Protein AF-A0A2M8UQR0-F1 (afdb_monomer_lite)

Secondary structure (DSSP, 8-state):
-----------HHHHHHHHHEEEPPGGGSS-SSTTSPPPEEETTS-HHHHHHHHHHHHHHHHHHHHHHTTS-TTT-HHHHHHHHHHHHHHHHHHHHHHHHHHHHHT-

Structure (mmCIF, N/CA/C/O backbone):
data_AF-A0A2M8UQR0-F1
#
_entry.id   AF-A0A2M8UQR0-F1
#
loop_
_atom_site.group_PDB
_atom_site.id
_atom_site.type_symbol
_atom_site.label_atom_id
_atom_site.label_alt_id
_atom_site.label_comp_id
_atom_site.label_asym_id
_atom_site.label_entity_id
_atom_site.label_seq_id
_atom_site.pdbx_PDB_ins_code
_atom_site.Cartn_x
_atom_site.Cartn_y
_atom_site.Cartn_z
_atom_site.occupancy
_atom_site.B_iso_or_equiv
_atom_site.auth_seq_id
_atom_site.auth_comp_id
_atom_site.auth_asym_id
_atom_site.auth_atom_id
_atom_site.pdbx_PDB_model_num
ATOM 1 N N . MET A 1 1 ? -52.672 -23.683 -9.242 1.00 41.66 1 MET A N 1
ATOM 2 C CA . MET A 1 1 ? -52.201 -23.062 -7.988 1.00 41.66 1 MET A CA 1
ATOM 3 C C . MET A 1 1 ? -50.885 -23.703 -7.596 1.00 41.66 1 MET A C 1
ATOM 5 O O . MET A 1 1 ? -50.887 -24.904 -7.367 1.00 41.66 1 MET A O 1
ATOM 9 N N . ALA A 1 2 ? -49.808 -22.916 -7.587 1.00 35.53 2 ALA A N 1
ATOM 10 C CA . ALA A 1 2 ? -48.627 -23.036 -6.725 1.00 35.53 2 ALA A CA 1
ATOM 11 C C . ALA A 1 2 ? -47.654 -21.920 -7.149 1.00 35.53 2 ALA A C 1
ATOM 13 O O . ALA A 1 2 ? -46.933 -22.067 -8.133 1.00 35.53 2 ALA A O 1
ATOM 14 N N . ASP A 1 3 ? -47.700 -20.785 -6.452 1.00 39.88 3 ASP A N 1
ATOM 15 C CA . ASP A 1 3 ? -46.727 -19.705 -6.611 1.00 39.88 3 ASP A CA 1
ATOM 16 C C . ASP A 1 3 ? -45.397 -20.133 -5.988 1.00 39.88 3 ASP A C 1
ATOM 18 O O . ASP A 1 3 ? -45.287 -20.301 -4.774 1.00 39.88 3 ASP A O 1
ATOM 22 N N . ALA A 1 4 ? -44.368 -20.294 -6.817 1.00 42.19 4 ALA A N 1
ATOM 23 C CA . ALA A 1 4 ? -42.993 -20.428 -6.358 1.00 42.19 4 ALA A CA 1
ATOM 24 C C . ALA A 1 4 ? -42.373 -19.030 -6.249 1.00 42.19 4 ALA A C 1
ATOM 26 O O . ALA A 1 4 ? -41.519 -18.643 -7.045 1.00 42.19 4 ALA A O 1
ATOM 27 N N . ASN A 1 5 ? -42.814 -18.263 -5.250 1.00 43.94 5 ASN A N 1
ATOM 28 C CA . ASN A 1 5 ? -42.061 -17.108 -4.775 1.00 43.94 5 ASN A CA 1
ATOM 29 C C . ASN A 1 5 ? -40.742 -17.635 -4.192 1.00 43.94 5 ASN A C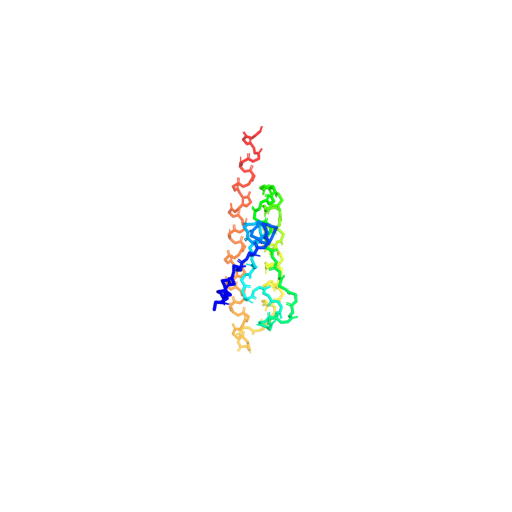 1
ATOM 31 O O . ASN A 1 5 ? -40.670 -18.047 -3.036 1.00 43.94 5 ASN A O 1
ATOM 35 N N . HIS A 1 6 ? -39.703 -17.677 -5.026 1.00 37.94 6 HIS A N 1
ATOM 36 C CA . HIS A 1 6 ? -38.319 -17.822 -4.600 1.00 37.94 6 HIS A CA 1
ATOM 37 C C . HIS A 1 6 ? -37.928 -16.571 -3.813 1.00 37.94 6 HIS A C 1
ATOM 39 O O . HIS A 1 6 ? -37.337 -15.628 -4.334 1.00 37.94 6 HIS A O 1
ATOM 45 N N . THR A 1 7 ? -38.273 -16.553 -2.529 1.00 44.12 7 THR A N 1
ATOM 46 C CA . THR A 1 7 ? -37.627 -15.679 -1.563 1.00 44.12 7 THR A CA 1
ATOM 47 C C . THR A 1 7 ? -36.176 -16.132 -1.438 1.00 44.12 7 THR A C 1
ATOM 49 O O . THR A 1 7 ? -35.844 -17.060 -0.704 1.00 44.12 7 THR A O 1
ATOM 52 N N . SER A 1 8 ? -35.290 -15.471 -2.185 1.00 50.91 8 SER A N 1
ATOM 53 C CA . SER A 1 8 ? -33.848 -15.483 -1.950 1.00 50.91 8 SER A CA 1
ATOM 54 C C . SER A 1 8 ? -33.564 -14.859 -0.580 1.00 50.91 8 SER A C 1
ATOM 56 O O . SER A 1 8 ? -33.167 -13.699 -0.461 1.00 50.91 8 SER A O 1
ATOM 58 N N . HIS A 1 9 ? -33.804 -15.625 0.481 1.00 50.47 9 HIS A N 1
ATOM 59 C CA . HIS A 1 9 ? -33.282 -15.341 1.805 1.00 50.47 9 HIS A CA 1
ATOM 60 C C . HIS A 1 9 ? -31.775 -15.594 1.762 1.00 50.47 9 HIS A C 1
ATOM 62 O O . HIS A 1 9 ? -31.305 -16.685 2.067 1.00 50.47 9 HIS A O 1
ATOM 68 N N . THR A 1 10 ? -31.012 -14.579 1.355 1.00 51.22 10 THR A N 1
ATOM 69 C CA . THR A 1 10 ? -29.596 -14.495 1.728 1.00 51.22 10 THR A CA 1
ATOM 70 C C . THR A 1 10 ? -29.540 -14.573 3.247 1.00 51.22 10 THR A C 1
ATOM 72 O O . THR A 1 10 ? -30.213 -13.795 3.935 1.00 51.22 10 THR A O 1
ATOM 75 N N . ALA A 1 11 ? -28.825 -15.569 3.768 1.00 51.06 11 ALA A N 1
ATOM 76 C CA . ALA A 1 11 ? -28.781 -15.832 5.196 1.00 51.06 11 ALA A CA 1
ATOM 77 C C . ALA A 1 11 ? -28.300 -14.565 5.937 1.00 51.06 11 ALA A C 1
ATOM 79 O O . ALA A 1 11 ? -27.418 -13.863 5.433 1.00 51.06 11 ALA A O 1
ATOM 80 N N . PRO A 1 12 ? -28.833 -14.247 7.132 1.00 56.78 12 PRO A N 1
ATOM 81 C CA . PRO A 1 12 ? -28.466 -13.032 7.872 1.00 56.78 12 PRO A CA 1
ATOM 82 C C . PRO A 1 12 ? -26.951 -12.882 8.085 1.00 56.78 12 PRO A C 1
ATOM 84 O O . PRO A 1 12 ? -26.418 -11.776 8.107 1.00 56.78 12 PRO A O 1
ATOM 87 N N . THR A 1 13 ? -26.249 -14.007 8.202 1.00 56.81 13 THR A N 1
ATOM 88 C CA . THR A 1 13 ? -24.793 -14.100 8.328 1.00 56.81 13 THR A CA 1
ATOM 89 C C . THR A 1 13 ? -24.038 -13.684 7.067 1.00 56.81 13 THR A C 1
ATOM 91 O O . THR A 1 13 ? -22.991 -13.058 7.188 1.00 56.81 13 THR A O 1
ATOM 94 N N . GLU A 1 14 ? -24.549 -13.964 5.867 1.00 57.78 14 GLU A N 1
ATOM 95 C CA . GLU A 1 14 ? -23.898 -13.558 4.612 1.00 57.78 14 GLU A CA 1
ATOM 96 C C . GLU A 1 14 ? -23.987 -12.048 4.394 1.00 57.78 14 GLU A C 1
ATOM 98 O O . GLU A 1 14 ? -22.995 -11.426 4.022 1.00 57.78 14 GLU A O 1
ATOM 103 N N . ARG A 1 15 ? -25.138 -11.436 4.707 1.00 59.16 15 ARG A N 1
ATOM 104 C CA . ARG A 1 15 ? -25.298 -9.973 4.642 1.00 59.16 15 ARG A CA 1
ATOM 105 C C . ARG A 1 15 ? -24.393 -9.258 5.639 1.00 59.16 15 ARG A C 1
ATOM 107 O O . ARG A 1 15 ? -23.702 -8.318 5.270 1.00 59.16 15 ARG A O 1
ATOM 114 N N . ARG A 1 16 ? -24.324 -9.759 6.874 1.00 59.97 16 ARG A N 1
ATOM 115 C CA . ARG A 1 16 ? -23.466 -9.184 7.918 1.00 59.97 16 ARG A CA 1
ATOM 116 C C . ARG A 1 16 ? -21.975 -9.315 7.591 1.00 59.97 16 ARG A C 1
ATOM 118 O O . ARG A 1 16 ? -21.191 -8.424 7.896 1.00 59.97 16 ARG A O 1
ATOM 125 N N . ASN A 1 17 ? -21.576 -10.411 6.945 1.00 60.94 17 ASN A N 1
ATOM 126 C CA . ASN A 1 17 ? -20.203 -10.578 6.470 1.00 60.94 17 ASN A CA 1
ATOM 127 C C . ASN A 1 17 ? -19.885 -9.663 5.280 1.00 60.94 17 ASN A C 1
ATOM 129 O O . ASN A 1 17 ? -18.769 -9.160 5.209 1.00 60.94 17 ASN A O 1
ATOM 133 N N . ALA A 1 18 ? -20.848 -9.408 4.389 1.00 63.94 18 ALA A N 1
ATOM 134 C CA . ALA A 1 18 ? -20.679 -8.472 3.277 1.00 63.94 18 ALA A CA 1
ATOM 135 C C . ALA A 1 18 ? -20.525 -7.009 3.736 1.00 63.94 18 ALA A C 1
ATOM 137 O O . ALA A 1 18 ? -19.864 -6.229 3.061 1.00 63.94 18 ALA A O 1
ATOM 138 N N . GLU A 1 19 ? -21.104 -6.644 4.884 1.00 70.31 19 GLU A N 1
ATOM 139 C CA . GLU A 1 19 ? -20.949 -5.311 5.489 1.00 70.31 19 GLU A CA 1
ATOM 140 C C . GLU A 1 19 ? -19.607 -5.148 6.222 1.00 70.31 19 GLU A C 1
ATOM 142 O O . GLU A 1 19 ? -19.009 -4.076 6.195 1.00 70.31 19 GLU A O 1
ATOM 147 N N . ARG A 1 20 ? -19.108 -6.221 6.850 1.00 82.12 20 ARG A N 1
ATOM 148 C CA . ARG A 1 20 ? -17.866 -6.207 7.638 1.00 82.12 20 ARG A CA 1
ATOM 149 C C . ARG A 1 20 ? -16.596 -6.345 6.797 1.00 82.12 20 ARG A C 1
ATOM 151 O O . ARG A 1 20 ? -15.548 -5.797 7.151 1.00 82.12 20 ARG A O 1
ATOM 158 N N . PHE A 1 21 ? -16.665 -7.129 5.724 1.00 83.75 21 PHE A N 1
ATOM 159 C CA . PHE A 1 21 ? -15.515 -7.494 4.909 1.00 83.75 21 PHE A CA 1
ATOM 160 C C . PHE A 1 21 ? -15.647 -6.936 3.494 1.00 83.75 21 PHE A C 1
ATOM 162 O O . PHE A 1 21 ? -16.421 -7.437 2.681 1.00 83.75 21 PHE A O 1
ATOM 169 N N . THR A 1 22 ? -14.828 -5.939 3.175 1.00 84.12 22 THR A N 1
ATOM 170 C CA . THR A 1 22 ? -14.779 -5.339 1.839 1.00 84.12 22 THR A CA 1
ATOM 171 C C . THR A 1 22 ? -13.743 -6.078 0.996 1.00 84.12 22 THR A C 1
ATOM 173 O O . THR A 1 22 ? -12.600 -6.199 1.437 1.00 84.12 22 THR A O 1
ATOM 176 N N . PRO A 1 23 ? -14.072 -6.589 -0.202 1.00 79.06 23 PRO A N 1
ATOM 177 C CA . PRO A 1 23 ? -13.064 -7.198 -1.066 1.00 79.06 23 PRO A CA 1
ATOM 178 C C . PRO A 1 23 ? -11.982 -6.168 -1.413 1.00 79.06 23 PRO A C 1
ATOM 180 O O . PRO A 1 23 ? -12.294 -5.007 -1.684 1.00 79.06 23 PRO A O 1
ATOM 183 N N . LEU A 1 24 ? -10.709 -6.576 -1.402 1.00 76.12 24 LEU A N 1
ATOM 184 C CA . LEU A 1 24 ? -9.646 -5.715 -1.926 1.00 76.12 24 LEU A CA 1
ATOM 185 C C . LEU A 1 24 ? -9.841 -5.509 -3.432 1.00 76.12 24 LEU A C 1
ATOM 187 O O . LEU A 1 24 ? -10.409 -6.371 -4.110 1.00 76.12 24 LEU A O 1
ATOM 191 N N . ASP A 1 25 ? -9.331 -4.387 -3.943 1.00 77.44 25 ASP A N 1
ATOM 192 C CA . ASP A 1 25 ? -9.381 -4.059 -5.367 1.00 77.44 25 ASP A CA 1
ATOM 193 C C . ASP A 1 25 ? -8.844 -5.211 -6.230 1.00 77.44 25 ASP A C 1
ATOM 195 O O . ASP A 1 25 ? -7.901 -5.901 -5.836 1.00 77.44 25 ASP A O 1
ATOM 199 N N . ALA A 1 26 ? -9.428 -5.412 -7.414 1.00 68.38 26 ALA A N 1
ATOM 200 C CA . ALA A 1 26 ? -9.063 -6.498 -8.321 1.00 68.38 26 ALA A CA 1
ATOM 201 C C . ALA A 1 26 ? -7.566 -6.505 -8.679 1.00 68.38 26 ALA A C 1
ATOM 203 O O . ALA A 1 26 ? -6.991 -7.580 -8.835 1.00 68.38 26 ALA A O 1
ATOM 204 N N . ALA A 1 27 ? -6.913 -5.339 -8.745 1.00 69.00 27 ALA A N 1
ATOM 205 C CA . ALA A 1 27 ? -5.472 -5.231 -8.977 1.00 69.00 27 ALA A CA 1
ATOM 206 C C . ALA A 1 27 ? -4.623 -5.709 -7.784 1.00 69.00 27 ALA A C 1
ATOM 208 O O . ALA A 1 27 ? -3.459 -6.061 -7.953 1.00 69.00 27 ALA A O 1
ATOM 209 N N . SER A 1 28 ? -5.200 -5.737 -6.580 1.00 67.25 28 SER A N 1
ATOM 210 C CA . SER A 1 28 ? -4.578 -6.275 -5.362 1.00 67.25 28 SER A CA 1
ATOM 211 C C . SER A 1 28 ? -4.859 -7.768 -5.162 1.00 67.25 28 SER A C 1
ATOM 213 O O . SER A 1 28 ? -4.323 -8.379 -4.237 1.00 67.25 28 SER A O 1
ATOM 215 N N . GLN A 1 29 ? -5.704 -8.368 -6.003 1.00 76.56 29 GLN A N 1
ATOM 216 C CA . GLN A 1 29 ? -5.969 -9.799 -5.975 1.00 76.56 29 GLN A CA 1
ATOM 217 C C . GLN A 1 29 ? -4.907 -10.526 -6.803 1.00 76.56 29 GLN A C 1
ATOM 219 O O . GLN A 1 29 ? -4.618 -10.156 -7.937 1.00 76.56 29 GLN A O 1
ATOM 224 N N . HIS A 1 30 ? -4.380 -11.636 -6.282 1.00 62.84 30 HIS A N 1
ATOM 225 C CA . HIS A 1 30 ? -3.471 -12.516 -7.034 1.00 62.84 30 HIS A CA 1
ATOM 226 C C . HIS A 1 30 ? -4.133 -13.078 -8.315 1.00 62.84 30 HIS A C 1
ATOM 228 O O . HIS A 1 30 ? -3.470 -13.616 -9.200 1.00 62.84 30 HIS A O 1
ATOM 234 N N . SER A 1 31 ? -5.463 -13.009 -8.427 1.00 59.84 31 SER A N 1
ATOM 235 C CA . SER A 1 31 ? -6.206 -13.588 -9.535 1.00 59.84 31 SER A CA 1
ATOM 236 C C . SER A 1 31 ? -7.490 -12.826 -9.836 1.00 59.84 31 SER A C 1
ATOM 238 O O . SER A 1 31 ? -8.347 -12.678 -8.974 1.00 59.84 31 SER A O 1
ATOM 240 N N . ILE A 1 32 ? -7.672 -12.495 -11.114 1.00 60.62 32 ILE A N 1
ATOM 241 C CA . ILE A 1 32 ? -8.927 -11.982 -11.690 1.00 60.62 32 ILE A CA 1
ATOM 242 C C . ILE A 1 32 ? -9.964 -13.116 -11.862 1.00 60.62 32 ILE A C 1
ATOM 244 O O . ILE A 1 32 ? -11.140 -12.880 -12.124 1.00 60.62 32 ILE A O 1
ATOM 248 N N . ASN A 1 33 ? -9.535 -14.378 -11.743 1.00 61.03 33 ASN A N 1
ATOM 249 C CA . ASN A 1 33 ? -10.393 -15.548 -11.896 1.00 61.03 33 ASN A CA 1
ATOM 250 C C . ASN A 1 33 ? -11.241 -15.773 -10.622 1.00 61.03 33 ASN A C 1
ATOM 252 O O . ASN A 1 33 ? -10.657 -15.980 -9.553 1.00 61.03 33 ASN A O 1
ATOM 256 N N . PRO A 1 34 ? -12.585 -15.810 -10.720 1.00 57.66 34 PRO A N 1
ATOM 257 C CA . PRO A 1 34 ? -13.501 -15.892 -9.573 1.00 57.66 34 PRO A CA 1
ATOM 258 C C . PRO A 1 34 ? -13.441 -17.208 -8.782 1.00 57.66 34 PRO A C 1
ATOM 260 O O . PRO A 1 34 ? -14.095 -17.331 -7.752 1.00 57.66 34 PRO A O 1
ATOM 263 N N . ARG A 1 35 ? -12.687 -18.214 -9.249 1.00 62.06 35 ARG A N 1
ATOM 264 C CA . ARG A 1 35 ? -12.490 -19.485 -8.526 1.00 62.06 35 ARG A CA 1
ATOM 265 C C . ARG A 1 35 ? -11.340 -19.458 -7.517 1.00 62.06 35 ARG A C 1
ATOM 267 O O . ARG A 1 35 ? -11.177 -20.424 -6.779 1.00 62.06 35 ARG A O 1
ATOM 274 N N . ASN A 1 36 ? -10.548 -18.389 -7.496 1.00 6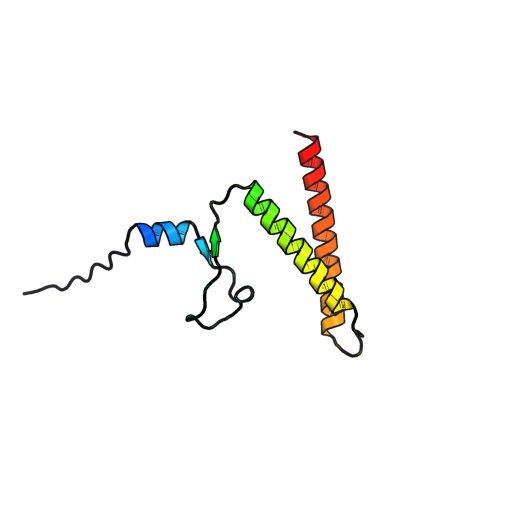6.75 36 ASN A N 1
ATOM 275 C CA . ASN A 1 36 ? -9.437 -18.242 -6.562 1.00 66.75 36 ASN A CA 1
ATOM 276 C C . ASN A 1 36 ? -9.868 -17.478 -5.307 1.00 66.75 36 ASN A C 1
ATOM 278 O O . ASN A 1 36 ? -10.822 -16.700 -5.333 1.00 66.75 36 ASN A O 1
ATOM 282 N N . ALA A 1 37 ? -9.160 -17.719 -4.201 1.00 70.50 37 ALA A N 1
ATOM 283 C CA . ALA A 1 37 ? -9.426 -17.048 -2.936 1.00 70.50 37 ALA A CA 1
ATOM 284 C C . ALA A 1 37 ? -9.379 -15.521 -3.123 1.00 70.50 37 ALA A C 1
ATOM 286 O O . ALA A 1 37 ? -8.359 -14.974 -3.542 1.00 70.50 37 ALA A O 1
ATOM 287 N N . THR A 1 38 ? -10.497 -14.853 -2.832 1.00 75.06 38 THR A N 1
ATOM 288 C CA . THR A 1 38 ? -10.584 -13.389 -2.809 1.00 75.06 38 THR A CA 1
ATOM 289 C C . THR A 1 38 ? -10.112 -12.896 -1.448 1.00 75.06 38 THR A C 1
ATOM 291 O O . THR A 1 38 ? -10.554 -13.396 -0.413 1.00 75.06 38 THR A O 1
ATOM 294 N N . LEU A 1 39 ? -9.197 -11.932 -1.441 1.00 77.62 39 LEU A N 1
ATOM 295 C CA . LEU A 1 39 ? -8.735 -11.264 -0.231 1.00 77.62 39 LEU A CA 1
ATOM 296 C C . LEU A 1 39 ? -9.719 -10.164 0.169 1.00 77.62 39 LEU A C 1
ATOM 298 O O . LEU A 1 39 ? -10.155 -9.376 -0.674 1.00 77.62 39 LEU A O 1
ATOM 302 N N . TYR A 1 40 ? -10.014 -10.082 1.464 1.00 82.06 40 TYR A N 1
ATOM 303 C CA . TYR A 1 40 ? -10.934 -9.104 2.038 1.00 82.06 40 TYR A CA 1
ATOM 304 C C . TYR A 1 40 ? -10.251 -8.257 3.118 1.00 82.06 40 TYR A C 1
ATOM 306 O O . TYR A 1 40 ? -9.414 -8.744 3.879 1.00 82.06 40 TYR A O 1
ATOM 314 N N . LEU A 1 41 ? -10.649 -6.990 3.208 1.00 82.69 41 LEU A N 1
ATOM 315 C CA . LEU A 1 41 ? -10.357 -6.065 4.295 1.00 82.69 41 LEU A CA 1
ATOM 316 C C . LEU A 1 41 ? -11.472 -6.147 5.342 1.00 82.69 41 LEU A C 1
ATOM 318 O O . LEU A 1 41 ? -12.632 -5.913 5.020 1.00 82.69 41 LEU A O 1
ATOM 322 N N . ASN A 1 42 ? -11.129 -6.419 6.599 1.00 86.38 42 ASN A N 1
ATOM 323 C CA . ASN A 1 42 ? -12.064 -6.275 7.716 1.00 86.38 42 ASN A CA 1
ATOM 324 C C . ASN A 1 42 ? -12.173 -4.791 8.101 1.00 86.38 42 ASN A C 1
ATOM 326 O O . ASN A 1 42 ? -11.332 -4.303 8.854 1.00 86.38 42 ASN A O 1
ATOM 330 N N . ALA A 1 43 ? -13.177 -4.080 7.590 1.00 79.44 43 ALA A N 1
ATOM 331 C CA . ALA A 1 43 ? -13.338 -2.642 7.824 1.00 79.44 43 ALA A CA 1
ATOM 332 C C . ALA A 1 43 ? -13.719 -2.305 9.280 1.00 79.44 43 ALA A C 1
ATOM 334 O O . ALA A 1 43 ? -13.518 -1.180 9.723 1.00 79.44 43 ALA A O 1
ATOM 335 N N . GLU A 1 44 ? -14.216 -3.287 10.037 1.00 86.25 44 GLU A N 1
ATOM 336 C CA . GLU A 1 44 ? -14.543 -3.150 11.463 1.00 86.25 44 GLU A CA 1
ATOM 337 C C . GLU A 1 44 ? -13.376 -3.520 12.396 1.00 86.25 44 GLU A C 1
ATOM 339 O O . GLU A 1 44 ? -13.561 -3.655 13.607 1.00 86.25 44 GLU A O 1
ATOM 344 N N . ALA A 1 45 ? -12.171 -3.764 11.867 1.00 84.50 45 ALA A N 1
ATOM 345 C CA . ALA A 1 45 ? -11.007 -3.944 12.728 1.00 84.50 45 ALA A CA 1
ATOM 346 C C . ALA A 1 45 ? -10.752 -2.671 13.565 1.00 84.50 45 ALA A C 1
ATOM 348 O O . ALA A 1 45 ? -11.072 -1.567 13.115 1.00 84.50 45 ALA A O 1
ATOM 349 N N . PRO A 1 46 ? -10.178 -2.798 14.779 1.00 88.50 46 PRO A N 1
ATOM 350 C CA . PRO A 1 46 ? -9.786 -1.637 15.571 1.00 88.50 46 PRO A CA 1
ATOM 351 C C . PRO A 1 46 ? -8.932 -0.675 14.743 1.00 88.50 46 PRO A C 1
ATOM 353 O O . PRO A 1 46 ? -8.087 -1.125 13.968 1.00 88.50 46 PRO A O 1
ATOM 356 N N . ALA A 1 47 ? -9.141 0.631 14.923 1.00 81.38 47 ALA A N 1
ATOM 357 C CA . ALA A 1 47 ? -8.465 1.656 14.129 1.00 81.38 47 ALA A CA 1
ATOM 358 C C . ALA A 1 47 ? -6.940 1.472 14.135 1.00 81.38 47 ALA A C 1
ATOM 360 O O . ALA A 1 47 ? -6.335 1.480 13.071 1.00 81.38 47 ALA A O 1
ATOM 361 N N . ASP A 1 48 ? -6.346 1.204 15.300 1.00 81.81 48 ASP A N 1
ATOM 362 C CA . ASP A 1 48 ? -4.901 0.984 15.436 1.00 81.81 48 ASP A CA 1
ATOM 363 C C . ASP A 1 48 ? -4.423 -0.206 14.586 1.00 81.81 48 ASP A C 1
ATOM 365 O O . ASP A 1 48 ? -3.456 -0.090 13.846 1.00 81.81 48 ASP A O 1
ATOM 369 N N . ALA A 1 49 ? -5.173 -1.313 14.561 1.00 79.44 49 ALA A N 1
ATOM 370 C CA . ALA A 1 49 ? -4.838 -2.472 13.730 1.00 79.44 49 ALA A CA 1
ATOM 371 C C . ALA A 1 49 ? -4.971 -2.188 12.220 1.00 79.44 49 ALA A C 1
ATOM 373 O O . ALA A 1 49 ? -4.241 -2.766 11.412 1.00 79.44 49 ALA A O 1
ATOM 374 N N . LEU A 1 50 ? -5.906 -1.316 11.820 1.00 78.88 50 LEU A N 1
ATOM 375 C CA . LEU A 1 50 ? -6.017 -0.852 10.434 1.00 78.88 50 LEU A CA 1
ATOM 376 C C . LEU A 1 50 ? -4.842 0.056 10.056 1.00 78.88 50 LEU A C 1
ATOM 378 O O . LEU A 1 50 ? -4.324 -0.073 8.945 1.00 78.88 50 LEU A O 1
ATOM 382 N N . TYR A 1 51 ? -4.418 0.934 10.969 1.00 81.62 51 TYR A N 1
ATOM 383 C CA . TYR A 1 51 ? -3.261 1.806 10.778 1.00 81.62 51 TYR A CA 1
ATOM 384 C C . TYR A 1 51 ? -1.967 1.002 10.670 1.00 81.62 51 TYR A C 1
ATOM 386 O O . TYR A 1 51 ? -1.287 1.130 9.655 1.00 81.62 51 TYR A O 1
ATOM 394 N N . ASP A 1 52 ? -1.691 0.098 11.612 1.00 82.38 52 ASP A N 1
ATOM 395 C CA . ASP A 1 52 ? -0.505 -0.767 11.593 1.00 82.38 52 ASP A CA 1
ATOM 396 C C . ASP A 1 52 ? -0.413 -1.566 10.282 1.00 82.38 52 ASP A C 1
ATOM 398 O O . ASP A 1 52 ? 0.643 -1.669 9.651 1.00 82.38 52 ASP A O 1
ATOM 402 N N . ALA A 1 53 ? -1.544 -2.111 9.820 1.00 79.88 53 ALA A N 1
ATOM 403 C CA . ALA A 1 53 ? -1.603 -2.855 8.567 1.00 79.88 53 ALA A CA 1
ATOM 404 C C . ALA A 1 53 ? -1.357 -1.967 7.334 1.00 79.88 53 ALA A C 1
ATOM 406 O O . ALA A 1 53 ? -0.770 -2.431 6.351 1.00 79.88 53 ALA A O 1
ATOM 407 N N . ALA A 1 54 ? -1.820 -0.714 7.350 1.00 83.06 54 ALA A N 1
ATOM 408 C CA . ALA A 1 54 ? -1.563 0.246 6.280 1.00 83.06 54 ALA A CA 1
ATOM 409 C C . ALA A 1 54 ? -0.086 0.672 6.252 1.00 83.06 54 ALA A C 1
ATOM 411 O O . ALA A 1 54 ? 0.523 0.672 5.182 1.00 83.06 54 ALA A O 1
ATOM 412 N N . GLU A 1 55 ? 0.494 0.949 7.420 1.00 85.25 55 GLU A N 1
ATOM 413 C CA . GLU A 1 55 ? 1.911 1.270 7.622 1.00 85.25 55 GLU A CA 1
ATOM 414 C C . GLU A 1 55 ? 2.816 0.151 7.099 1.00 85.25 55 GLU A C 1
ATOM 416 O O . GLU A 1 55 ? 3.668 0.394 6.240 1.00 85.25 55 GLU A O 1
ATOM 421 N N . TYR A 1 56 ? 2.553 -1.098 7.493 1.00 81.38 56 TYR A N 1
ATOM 422 C CA . TYR A 1 56 ? 3.310 -2.252 7.007 1.00 81.38 56 TYR A CA 1
ATOM 423 C C . TYR A 1 56 ? 3.259 -2.390 5.476 1.00 81.38 56 TYR A C 1
ATOM 425 O O . TYR A 1 56 ? 4.288 -2.569 4.824 1.00 81.38 56 TYR A O 1
ATOM 433 N N . ARG A 1 57 ? 2.067 -2.271 4.872 1.00 81.00 57 ARG A N 1
ATOM 434 C CA . ARG A 1 57 ? 1.898 -2.390 3.412 1.00 81.00 57 ARG A CA 1
ATOM 435 C C . ARG A 1 57 ? 2.602 -1.273 2.648 1.00 81.00 57 ARG A C 1
ATOM 437 O O . ARG A 1 57 ? 3.171 -1.535 1.589 1.00 81.00 57 ARG A O 1
ATOM 444 N N . LEU A 1 58 ? 2.565 -0.045 3.165 1.00 84.69 58 LEU A N 1
ATOM 445 C CA . LEU A 1 58 ? 3.250 1.089 2.553 1.00 84.69 58 LEU A CA 1
ATOM 446 C C . LEU A 1 58 ? 4.772 0.913 2.617 1.00 84.69 58 LEU A C 1
ATOM 448 O O . LEU A 1 58 ? 5.449 1.133 1.612 1.00 84.69 58 LEU A O 1
ATOM 452 N N . MET A 1 59 ? 5.301 0.415 3.737 1.00 81.44 59 MET A N 1
ATOM 453 C CA . MET A 1 59 ? 6.717 0.063 3.855 1.00 81.44 59 MET A CA 1
ATOM 454 C C . MET A 1 59 ? 7.120 -1.013 2.831 1.00 81.44 59 MET A C 1
ATOM 456 O O . MET A 1 59 ? 8.086 -0.823 2.092 1.00 81.44 59 MET A O 1
ATOM 460 N N . SER A 1 60 ? 6.337 -2.091 2.691 1.00 78.06 60 SER A N 1
ATOM 461 C CA . SER A 1 60 ? 6.598 -3.132 1.682 1.00 78.06 60 SER A CA 1
ATOM 462 C C . SER A 1 60 ? 6.553 -2.602 0.241 1.00 78.06 60 SER A C 1
ATOM 464 O O . SER A 1 60 ? 7.340 -3.033 -0.602 1.00 78.06 60 SER A O 1
ATOM 466 N N . LEU A 1 61 ? 5.658 -1.654 -0.065 1.00 83.00 61 LEU A N 1
ATOM 467 C CA . LEU A 1 61 ? 5.614 -0.992 -1.373 1.00 83.00 61 LEU A CA 1
ATOM 468 C C . LEU A 1 61 ? 6.902 -0.200 -1.640 1.00 83.00 61 LEU A C 1
ATOM 470 O O . LEU A 1 61 ? 7.471 -0.301 -2.728 1.00 83.00 61 LEU A O 1
ATOM 474 N N . ILE A 1 62 ? 7.376 0.566 -0.656 1.00 82.56 62 ILE A N 1
ATOM 475 C CA . ILE A 1 62 ? 8.627 1.331 -0.748 1.00 82.56 62 ILE A CA 1
ATOM 476 C C . ILE A 1 62 ? 9.816 0.387 -0.974 1.00 82.56 62 ILE A C 1
ATOM 478 O O . ILE A 1 62 ? 10.646 0.643 -1.850 1.00 82.56 62 ILE A O 1
ATOM 482 N N . GLU A 1 63 ? 9.889 -0.732 -0.253 1.00 80.12 63 GLU A N 1
ATOM 483 C CA . GLU A 1 63 ? 10.933 -1.748 -0.439 1.00 80.12 63 GLU A CA 1
ATOM 484 C C . GLU A 1 63 ? 10.896 -2.362 -1.847 1.00 80.12 63 GLU A C 1
ATOM 486 O O . GLU A 1 63 ? 11.926 -2.436 -2.523 1.00 80.12 63 GLU A O 1
ATOM 491 N N . LEU A 1 64 ? 9.710 -2.739 -2.338 1.00 79.00 64 LEU A N 1
ATOM 492 C CA . LEU A 1 64 ? 9.534 -3.276 -3.689 1.00 79.00 64 LEU A CA 1
ATOM 493 C C . LEU A 1 64 ? 10.000 -2.277 -4.754 1.00 79.00 64 LEU A C 1
ATOM 495 O O . LEU A 1 64 ? 10.786 -2.625 -5.636 1.00 79.00 64 LEU A O 1
ATOM 499 N N . LEU A 1 65 ? 9.548 -1.027 -4.665 1.00 82.94 65 LEU A N 1
ATOM 500 C CA . LEU A 1 65 ? 9.939 0.029 -5.598 1.00 82.94 65 LEU A CA 1
ATOM 501 C C . LEU A 1 65 ? 11.446 0.323 -5.519 1.00 82.94 65 LEU A C 1
ATOM 503 O O . LEU A 1 65 ? 12.082 0.583 -6.541 1.00 82.94 65 LEU A O 1
ATOM 507 N N . THR A 1 66 ? 12.039 0.208 -4.328 1.00 81.38 66 THR A N 1
ATOM 508 C CA . THR A 1 66 ? 13.489 0.317 -4.112 1.00 81.38 66 THR A CA 1
ATOM 509 C C . THR A 1 66 ? 14.264 -0.807 -4.788 1.00 81.38 66 THR A C 1
ATOM 511 O O . THR A 1 66 ? 15.348 -0.563 -5.313 1.00 81.38 66 THR A O 1
ATOM 514 N N . THR A 1 67 ? 13.727 -2.022 -4.825 1.00 78.44 67 THR A N 1
ATOM 515 C CA . THR A 1 67 ? 14.322 -3.129 -5.584 1.00 78.44 67 THR A CA 1
ATOM 516 C C . THR A 1 67 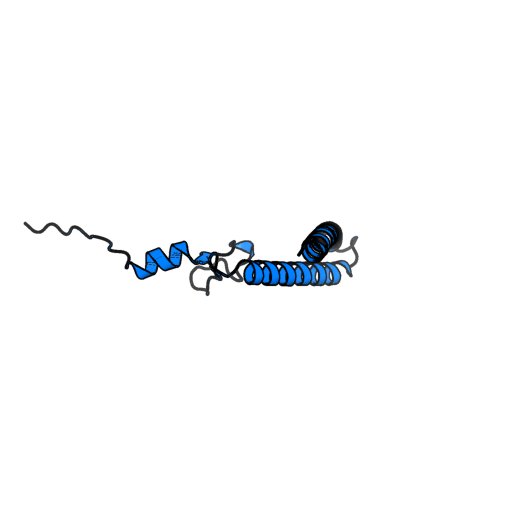? 14.176 -2.903 -7.087 1.00 78.44 67 THR A C 1
ATOM 518 O O . THR A 1 67 ? 15.155 -2.996 -7.826 1.00 78.44 67 THR A O 1
ATOM 521 N N . LEU A 1 68 ? 12.981 -2.524 -7.547 1.00 75.88 68 LEU A N 1
ATOM 522 C CA . LEU A 1 68 ? 12.704 -2.302 -8.969 1.00 75.88 68 LEU A CA 1
ATOM 523 C C . LEU A 1 68 ? 13.513 -1.139 -9.566 1.00 75.88 68 LEU A C 1
ATOM 525 O O . LEU A 1 68 ? 13.825 -1.159 -10.754 1.00 75.88 68 LEU A O 1
ATOM 529 N N . ARG A 1 69 ? 13.915 -0.144 -8.761 1.00 75.44 69 ARG A N 1
ATOM 530 C CA . ARG A 1 69 ? 14.717 0.997 -9.243 1.00 75.44 69 ARG A CA 1
ATOM 531 C C . ARG A 1 69 ? 16.149 0.641 -9.658 1.00 75.44 69 ARG A C 1
ATOM 533 O O . ARG A 1 69 ? 16.797 1.487 -10.276 1.00 75.44 69 ARG A O 1
ATOM 540 N N . GLN A 1 70 ? 16.657 -0.527 -9.246 1.00 74.06 70 GLN A N 1
ATOM 541 C CA . GLN A 1 70 ? 18.063 -0.924 -9.420 1.00 74.06 70 GLN A CA 1
ATOM 542 C C . GLN A 1 70 ? 18.416 -1.284 -10.872 1.00 74.06 70 GLN A C 1
ATOM 544 O O . GLN A 1 70 ? 19.592 -1.445 -11.184 1.00 74.06 70 GLN A O 1
ATOM 549 N N . GLY A 1 71 ? 17.425 -1.386 -11.763 1.00 70.62 71 GLY A N 1
ATOM 550 C CA . GLY A 1 71 ? 17.654 -1.567 -13.194 1.00 70.62 71 GLY A CA 1
ATOM 551 C C . GLY A 1 71 ? 18.026 -0.274 -13.931 1.00 70.62 71 GLY A C 1
ATOM 552 O O . GLY A 1 71 ? 17.843 0.845 -13.436 1.00 70.62 71 GLY A O 1
ATOM 553 N N . ASP A 1 72 ? 18.554 -0.446 -15.143 1.00 70.31 72 ASP A N 1
ATOM 554 C CA . ASP A 1 72 ? 18.890 0.651 -16.050 1.00 70.31 72 ASP A CA 1
ATOM 555 C C . ASP A 1 72 ? 17.600 1.274 -16.634 1.00 70.31 72 ASP A C 1
ATOM 557 O O . ASP A 1 72 ? 16.815 0.574 -17.283 1.00 70.31 72 ASP A O 1
ATOM 561 N N . PRO A 1 73 ? 17.347 2.574 -16.400 1.00 65.00 73 PRO A N 1
ATOM 562 C CA . PRO A 1 73 ? 16.143 3.261 -16.857 1.00 65.00 73 PRO A CA 1
ATOM 563 C C . PRO A 1 73 ? 16.091 3.437 -18.378 1.00 65.00 73 PRO A C 1
ATOM 565 O O . PRO A 1 73 ? 14.992 3.555 -18.913 1.00 65.00 73 PRO A O 1
ATOM 568 N N . GLU A 1 74 ? 17.236 3.412 -19.066 1.00 67.31 74 GLU A N 1
ATOM 569 C CA . GLU A 1 74 ? 17.312 3.479 -20.530 1.00 67.31 74 GLU A CA 1
ATOM 570 C C . GLU A 1 74 ? 16.943 2.132 -21.171 1.00 67.31 74 GLU A C 1
ATOM 572 O O . GLU A 1 74 ? 16.444 2.078 -22.293 1.00 67.31 74 GLU A O 1
ATOM 577 N N . LEU A 1 75 ? 17.144 1.030 -20.437 1.00 68.19 75 LEU A N 1
ATOM 578 C CA . LEU A 1 75 ? 16.809 -0.327 -20.882 1.00 68.19 75 LEU A CA 1
ATOM 579 C C . LEU A 1 75 ? 15.410 -0.770 -20.442 1.00 68.19 75 LEU A C 1
ATOM 581 O O . LEU A 1 75 ? 14.843 -1.680 -21.048 1.00 68.19 75 LEU A O 1
ATOM 585 N N . SER A 1 76 ? 14.839 -0.149 -19.404 1.00 69.69 76 SER A N 1
ATOM 586 C CA . SER A 1 76 ? 13.486 -0.456 -18.950 1.00 69.69 76 SER A CA 1
ATOM 587 C C . SER A 1 76 ? 12.738 0.777 -18.428 1.00 69.69 76 SER A C 1
ATOM 589 O O . SER A 1 76 ? 13.026 1.249 -17.322 1.00 69.69 76 SER A O 1
ATOM 591 N N . PRO A 1 77 ? 11.681 1.243 -19.125 1.00 70.44 77 PRO A N 1
ATOM 592 C CA . PRO A 1 77 ? 10.862 2.365 -18.659 1.00 70.44 77 PRO A CA 1
ATOM 593 C C . PRO A 1 77 ? 10.173 2.079 -17.315 1.00 70.44 77 PRO A C 1
ATOM 595 O O . PRO A 1 77 ? 9.826 3.010 -16.586 1.00 70.44 77 PRO A O 1
ATOM 598 N N . SER A 1 78 ? 10.036 0.802 -16.928 1.00 70.94 78 SER A N 1
ATOM 599 C CA . SER A 1 78 ? 9.551 0.425 -15.596 1.00 70.94 78 SER A CA 1
ATOM 600 C C . SER A 1 78 ? 10.464 0.924 -14.474 1.00 70.94 78 SER A C 1
ATOM 602 O O . SER A 1 78 ? 9.957 1.288 -13.421 1.00 70.94 78 SER A O 1
ATOM 604 N N . CYS A 1 79 ? 11.779 1.039 -14.694 1.00 70.94 79 CYS A N 1
ATOM 605 C CA . CYS A 1 79 ? 12.710 1.553 -13.686 1.00 70.94 79 CYS A CA 1
ATOM 606 C C . CYS A 1 79 ? 12.501 3.051 -13.434 1.00 70.94 79 CYS A C 1
ATOM 608 O O . CYS A 1 79 ? 12.558 3.493 -12.285 1.00 70.94 79 CYS A O 1
ATOM 610 N N . ALA A 1 80 ? 12.213 3.833 -14.481 1.00 69.50 80 ALA A N 1
ATOM 611 C CA . ALA A 1 80 ? 11.881 5.250 -14.344 1.00 69.50 80 ALA A CA 1
ATOM 612 C C . ALA A 1 80 ? 10.563 5.442 -13.574 1.00 69.50 80 ALA A C 1
ATOM 614 O O . ALA A 1 80 ? 10.519 6.206 -12.610 1.00 69.50 80 ALA A O 1
ATOM 615 N N . VAL A 1 81 ? 9.521 4.678 -13.926 1.00 76.56 81 VAL A N 1
ATOM 616 C CA . VAL A 1 81 ? 8.227 4.704 -13.222 1.00 76.56 81 VAL A CA 1
ATOM 617 C C . VAL A 1 81 ? 8.382 4.267 -11.762 1.00 76.56 81 VAL A C 1
ATOM 619 O O . VAL A 1 81 ? 7.882 4.946 -10.867 1.00 76.56 81 VAL A O 1
ATOM 622 N N . SER A 1 82 ? 9.131 3.194 -11.487 1.00 79.81 82 SER A N 1
ATOM 623 C CA . SER A 1 82 ? 9.390 2.736 -10.118 1.00 79.81 82 SER A CA 1
ATOM 624 C C . SER A 1 82 ? 10.134 3.774 -9.279 1.00 79.81 82 SER A C 1
ATOM 626 O O . SER A 1 82 ? 9.820 3.919 -8.102 1.00 79.81 82 SER A O 1
ATOM 628 N N . ARG A 1 83 ? 11.066 4.545 -9.861 1.00 77.38 83 ARG A N 1
ATOM 629 C CA . ARG A 1 83 ? 11.727 5.659 -9.155 1.00 77.38 83 ARG A CA 1
ATOM 630 C C . ARG A 1 83 ? 10.755 6.774 -8.799 1.00 77.38 83 ARG A C 1
ATOM 632 O O . ARG A 1 83 ? 10.761 7.217 -7.656 1.00 77.38 83 ARG A O 1
ATOM 639 N N . SER A 1 84 ?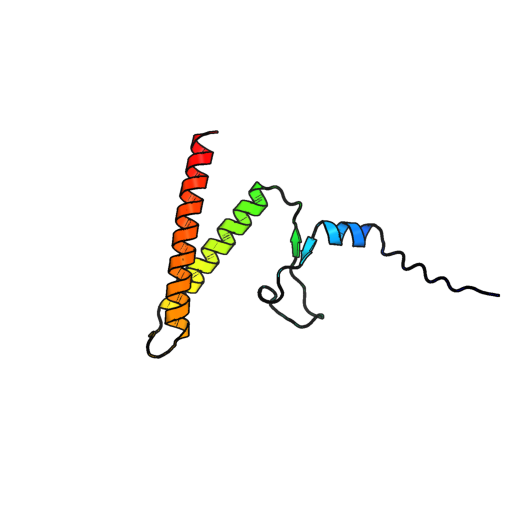 9.927 7.219 -9.743 1.00 75.56 84 SER A N 1
ATOM 640 C CA . SER A 1 84 ? 8.939 8.271 -9.480 1.00 75.56 84 SER A CA 1
ATOM 641 C C . SER A 1 84 ? 7.927 7.840 -8.419 1.00 75.56 84 SER A C 1
ATOM 643 O O . SER A 1 84 ? 7.646 8.599 -7.495 1.00 75.56 84 SER A O 1
ATOM 645 N N . LEU A 1 85 ? 7.434 6.601 -8.499 1.00 83.19 85 LEU A N 1
ATOM 646 C CA . LEU A 1 85 ? 6.543 6.038 -7.485 1.00 83.19 85 LEU A CA 1
ATOM 647 C C . LEU A 1 85 ? 7.232 5.912 -6.122 1.00 83.19 85 LEU A C 1
ATOM 649 O O . LEU A 1 85 ? 6.604 6.187 -5.105 1.00 83.19 85 LEU A O 1
ATOM 653 N N . LEU A 1 86 ? 8.518 5.541 -6.087 1.00 82.19 86 LEU A N 1
ATOM 654 C CA . LEU A 1 86 ? 9.279 5.438 -4.841 1.00 82.19 86 LEU A CA 1
ATOM 655 C C . LEU A 1 86 ? 9.409 6.789 -4.140 1.00 82.19 86 LEU A C 1
ATOM 657 O O . LEU A 1 86 ? 9.250 6.849 -2.924 1.00 82.19 86 LEU A O 1
ATOM 661 N N . VAL A 1 87 ? 9.702 7.853 -4.894 1.00 79.00 87 VAL A N 1
ATOM 662 C CA . VAL A 1 87 ? 9.788 9.216 -4.350 1.00 79.00 87 VAL A CA 1
ATOM 663 C C . VAL A 1 87 ? 8.447 9.608 -3.739 1.00 79.00 87 VAL A C 1
ATOM 665 O O . VAL A 1 87 ? 8.393 9.926 -2.557 1.00 79.00 87 VAL A O 1
ATOM 668 N N . LEU A 1 88 ? 7.355 9.468 -4.497 1.00 79.00 88 LEU A N 1
ATOM 669 C CA . LEU A 1 88 ? 6.015 9.814 -4.014 1.00 79.00 88 LEU A CA 1
ATOM 670 C C . LEU A 1 88 ? 5.619 9.019 -2.761 1.00 79.00 88 LEU A C 1
ATOM 672 O O . LEU A 1 88 ? 5.089 9.592 -1.812 1.00 79.00 88 LEU A O 1
ATOM 676 N N . ALA A 1 89 ? 5.892 7.712 -2.743 1.00 82.69 89 ALA A N 1
ATOM 677 C CA . ALA A 1 89 ? 5.596 6.862 -1.595 1.00 82.69 89 ALA A CA 1
ATOM 678 C C . ALA A 1 89 ? 6.440 7.239 -0.365 1.00 82.69 89 ALA A C 1
ATOM 680 O O . ALA A 1 89 ? 5.912 7.286 0.743 1.00 82.69 89 ALA A O 1
ATOM 681 N N . SER A 1 90 ? 7.725 7.553 -0.556 1.00 77.12 90 SER A N 1
ATOM 682 C CA . SER A 1 90 ? 8.635 7.945 0.531 1.00 77.12 90 SER A CA 1
ATOM 683 C C . SER A 1 90 ? 8.291 9.320 1.115 1.00 77.12 90 SER A C 1
ATOM 685 O O . SER A 1 90 ? 8.345 9.503 2.333 1.00 77.12 90 SER A O 1
ATOM 687 N N . ASP A 1 91 ? 7.894 10.274 0.271 1.00 79.88 91 ASP A N 1
ATOM 688 C CA . ASP A 1 91 ? 7.454 11.602 0.705 1.00 79.88 91 ASP A CA 1
ATOM 689 C C . ASP A 1 91 ? 6.153 11.498 1.511 1.00 79.88 91 ASP A C 1
ATOM 691 O O . ASP A 1 91 ? 6.061 12.016 2.626 1.00 79.88 91 ASP A O 1
ATOM 695 N N . ALA A 1 92 ? 5.165 10.759 0.991 1.00 79.25 92 ALA A N 1
ATOM 696 C CA . ALA A 1 92 ? 3.911 10.498 1.694 1.00 79.25 92 ALA A CA 1
ATOM 697 C C . ALA A 1 92 ? 4.142 9.784 3.037 1.00 79.25 92 ALA A C 1
ATOM 699 O O . ALA A 1 92 ? 3.514 10.131 4.037 1.00 79.25 92 ALA A O 1
ATOM 700 N N . TRP A 1 93 ? 5.078 8.831 3.076 1.00 81.00 93 TRP A N 1
ATOM 701 C CA . TRP A 1 93 ? 5.480 8.139 4.299 1.00 81.00 93 TRP A CA 1
ATOM 702 C C . TRP A 1 93 ? 6.086 9.077 5.340 1.00 81.00 93 TRP A C 1
ATOM 704 O O . TRP A 1 93 ? 5.714 9.037 6.510 1.00 81.00 93 TRP A O 1
ATOM 714 N N . SER A 1 94 ? 6.985 9.959 4.907 1.00 76.75 94 SER A N 1
ATOM 715 C CA . SER A 1 94 ? 7.634 10.929 5.790 1.00 76.75 94 SER A CA 1
ATOM 716 C C . SER A 1 94 ? 6.618 11.906 6.393 1.00 76.75 94 SER A C 1
ATOM 718 O O . SER A 1 94 ? 6.688 12.215 7.581 1.00 76.75 94 SER A O 1
ATOM 720 N N . LEU A 1 95 ? 5.636 12.350 5.598 1.00 78.69 95 LEU A N 1
ATOM 721 C CA . LEU A 1 95 ? 4.532 13.190 6.072 1.00 78.69 95 LEU A CA 1
ATOM 722 C C . LEU A 1 95 ? 3.642 12.458 7.084 1.00 78.69 95 LEU A C 1
AT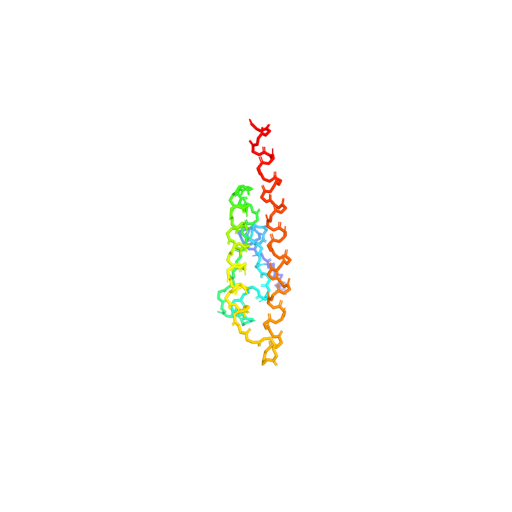OM 724 O O . LEU A 1 95 ? 3.277 13.039 8.105 1.00 78.69 95 LEU A O 1
ATOM 728 N N . TYR A 1 96 ? 3.317 11.188 6.822 1.00 82.06 96 TYR A N 1
ATOM 729 C CA . TYR A 1 96 ? 2.562 10.353 7.756 1.00 82.06 96 TYR A CA 1
ATOM 730 C C . TYR A 1 96 ? 3.300 10.186 9.088 1.00 82.06 96 TYR A C 1
ATOM 732 O O . TYR A 1 96 ? 2.711 10.433 10.137 1.00 82.06 96 TYR A O 1
ATOM 740 N N . GLN A 1 97 ? 4.588 9.832 9.058 1.00 81.75 97 GLN A N 1
ATOM 741 C CA . GLN A 1 97 ? 5.394 9.671 10.272 1.00 81.75 97 GLN A CA 1
ATOM 742 C C . GLN A 1 97 ? 5.467 10.969 11.083 1.00 81.75 97 GLN A C 1
ATOM 744 O O . GLN A 1 97 ? 5.289 10.943 12.298 1.00 81.75 97 GLN A O 1
ATOM 749 N N . ALA A 1 98 ? 5.633 12.119 10.423 1.00 83.12 98 ALA A N 1
ATOM 750 C CA . ALA A 1 98 ? 5.631 13.413 11.099 1.00 83.12 98 ALA A CA 1
ATOM 751 C C . ALA A 1 98 ? 4.299 13.706 11.826 1.00 83.12 98 ALA A C 1
ATOM 753 O O . ALA A 1 98 ? 4.318 14.139 12.980 1.00 83.12 98 ALA A O 1
ATOM 754 N N . ASP A 1 99 ? 3.149 13.442 11.190 1.00 83.94 99 ASP A N 1
ATOM 755 C CA . ASP A 1 99 ? 1.825 13.583 11.823 1.00 83.94 99 ASP A CA 1
ATOM 756 C C . ASP A 1 99 ? 1.631 12.569 12.962 1.00 83.94 99 ASP A C 1
ATOM 758 O O . ASP A 1 99 ? 1.162 12.922 14.046 1.00 83.94 99 ASP A O 1
ATOM 762 N N . HIS A 1 100 ? 2.040 11.318 12.751 1.00 81.94 100 HIS A N 1
ATOM 763 C CA . HIS A 1 100 ? 1.930 10.255 13.744 1.00 81.94 100 HIS A CA 1
ATOM 764 C C . HIS A 1 100 ? 2.746 10.567 15.010 1.00 81.94 100 HIS A C 1
ATOM 766 O O . HIS A 1 100 ? 2.211 10.526 16.122 1.00 81.94 100 HIS A O 1
ATOM 772 N N . GLU A 1 101 ? 4.008 10.978 14.859 1.00 85.94 101 GLU A N 1
ATOM 773 C CA . GLU A 1 101 ? 4.847 11.437 15.969 1.00 85.94 101 GLU A CA 1
ATOM 774 C C . GLU A 1 101 ? 4.236 12.643 16.693 1.00 85.94 101 GLU A C 1
ATOM 776 O O . GLU A 1 101 ? 4.251 12.709 17.925 1.00 85.94 101 GLU A O 1
ATOM 781 N N . GLN A 1 102 ? 3.683 13.605 15.949 1.00 83.94 102 GLN A N 1
ATOM 782 C CA . GLN A 1 102 ? 3.054 14.788 16.528 1.00 83.94 102 GLN A CA 1
ATOM 783 C C . GLN A 1 102 ? 1.830 14.423 17.378 1.00 83.94 102 GLN A C 1
ATOM 785 O O . GLN A 1 102 ? 1.682 14.943 18.485 1.00 83.94 102 GLN A O 1
ATOM 790 N N . ARG A 1 103 ? 0.984 13.502 16.907 1.00 81.81 103 ARG A N 1
ATOM 791 C CA . ARG A 1 103 ? -0.164 12.984 17.670 1.00 81.81 103 ARG A CA 1
ATOM 792 C C . ARG A 1 103 ? 0.272 12.188 18.894 1.00 81.81 103 ARG A C 1
ATOM 794 O O . ARG A 1 103 ? -0.355 12.313 19.942 1.00 81.81 103 ARG A O 1
ATOM 801 N N . GLY A 1 104 ? 1.350 11.413 18.779 1.00 79.38 104 GLY A N 1
ATOM 802 C CA . GLY A 1 104 ? 1.939 10.677 19.897 1.00 79.38 104 GLY A CA 1
ATOM 803 C C . GLY A 1 104 ? 2.461 11.590 21.010 1.00 79.38 104 GLY A C 1
ATOM 804 O O . GLY A 1 104 ? 2.330 11.252 22.178 1.00 79.38 104 GLY A O 1
ATOM 805 N N . ARG A 1 105 ? 2.985 12.777 20.673 1.00 78.31 105 ARG A N 1
ATOM 806 C CA . ARG A 1 105 ? 3.446 13.787 21.650 1.00 78.31 105 ARG A CA 1
ATOM 807 C C . ARG A 1 105 ? 2.314 14.564 22.336 1.00 78.31 105 ARG A C 1
ATOM 809 O O . ARG A 1 105 ? 2.570 15.247 23.321 1.00 78.31 105 ARG A O 1
ATOM 816 N N . GLN A 1 106 ? 1.101 14.528 21.783 1.00 69.12 106 GLN A N 1
ATOM 817 C CA . GLN A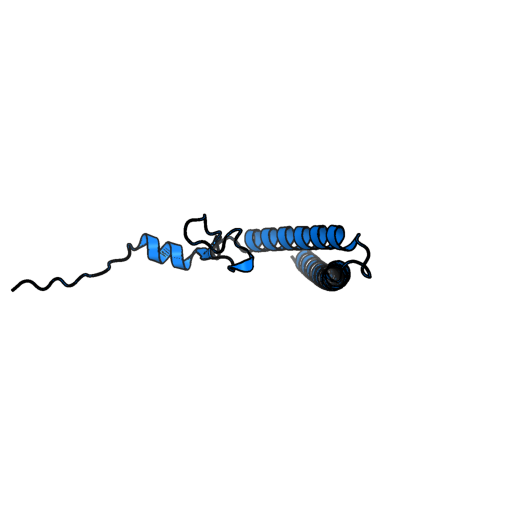 1 106 ? -0.074 15.245 22.301 1.00 69.12 106 GLN A CA 1
ATOM 818 C C . GLN A 1 106 ? -0.957 14.391 23.225 1.00 69.12 106 GLN A C 1
ATOM 820 O O . GLN A 1 106 ? -1.904 14.922 23.807 1.00 69.12 106 GLN A O 1
ATOM 825 N N . ARG A 1 107 ? -0.682 13.088 23.325 1.00 55.16 107 ARG A N 1
ATOM 826 C CA . ARG A 1 107 ? -1.334 12.147 24.245 1.00 55.16 107 ARG A CA 1
ATOM 827 C C . ARG A 1 107 ? -0.498 11.979 25.507 1.00 55.16 107 ARG A C 1
ATOM 829 O O . ARG A 1 107 ? -1.125 11.776 26.568 1.00 55.16 107 ARG A O 1
#

Radius of gyration: 21.38 Å; chains: 1; bounding box: 71×38×45 Å

pLDDT: mean 72.36, std 12.46, range [35.53, 88.5]

Foldseek 3Di:
DDDPPPPPCPDPVNVVCCVQWAFDDCVPDPDPDPVDDTDTDRPPPPPVVVVVVVLVVLVVLLVVLVVLLPDDCVVPVSNVVSVVVNVVSVVVNVVVVVVVVVVVVVD

Sequence (107 aa):
MADANHTSHTAPTERRNAERFTPLDAASQHSINPRNATLYLNAEAPADALYDAAEYRLMSLIELLTTLRQGDPELSPSCAVSRSLLVLASDAWSLYQADHEQRGRQR